Protein AF-S9SHY4-F1 (afdb_monomer_lite)

Sequence (73 aa):
MTRKELYENKLQMDYFSDNYIRFEEDFQKCSAMNVPLTFLIDDILRTMAMNQKNYFVLNKENAKDGGILTPKS

pLDDT: mean 74.11, std 11.59, range [46.47, 86.62]

Foldseek 3Di:
DDPVVVCVPPLPDPCPDPLVVVLQVLCVQFFPDPDRCVVCSSVQVVVCVVVVHQKDWDDPVGTPPRDIGGRDD

Secondary structure (DSSP, 8-state):
--HHHHHHTT----TTSHHHHHHHHHHHHHB--SS-GGGTHHHHHHHHHHTT-S-EE--TTTBSS-PEE----

Structure (mmCIF, N/CA/C/O backbone):
data_AF-S9SHY4-F1
#
_entry.id   AF-S9SHY4-F1
#
loop_
_atom_site.group_PDB
_atom_site.id
_atom_site.type_symbol
_atom_site.label_atom_id
_atom_site.label_alt_id
_atom_site.label_comp_id
_atom_site.label_asym_id
_atom_site.label_entity_id
_atom_site.label_seq_id
_atom_site.pdbx_PDB_ins_code
_atom_site.Cartn_x
_atom_site.Cartn_y
_atom_site.Cartn_z
_atom_site.occupancy
_atom_site.B_iso_or_equiv
_atom_site.auth_seq_id
_atom_site.auth_comp_id
_atom_site.auth_asym_id
_atom_site.auth_atom_id
_atom_site.pdbx_PDB_model_num
ATOM 1 N N . MET A 1 1 ? -23.421 -1.734 16.280 1.00 49.75 1 MET A N 1
ATOM 2 C CA . MET A 1 1 ? -22.453 -1.468 15.202 1.00 49.75 1 MET A CA 1
ATOM 3 C C . MET A 1 1 ? -22.247 -2.733 14.399 1.00 49.75 1 MET A C 1
ATOM 5 O O . MET A 1 1 ? -21.684 -3.700 14.903 1.00 49.75 1 MET A O 1
ATOM 9 N N . THR A 1 2 ? -22.772 -2.758 13.182 1.00 57.16 2 THR A N 1
ATOM 10 C CA . THR A 1 2 ? -22.509 -3.835 12.227 1.00 57.16 2 THR A CA 1
ATOM 11 C C . THR A 1 2 ? -21.112 -3.663 11.632 1.00 57.16 2 THR A C 1
ATOM 13 O O . THR A 1 2 ? -20.582 -2.556 11.570 1.00 57.16 2 THR A O 1
ATOM 16 N N . ARG A 1 3 ? -20.494 -4.758 11.166 1.00 55.97 3 ARG A N 1
ATOM 17 C CA . ARG A 1 3 ? -19.191 -4.705 10.473 1.00 55.97 3 ARG A CA 1
ATOM 18 C C . ARG A 1 3 ? -19.191 -3.657 9.351 1.00 55.97 3 ARG A C 1
ATOM 20 O O . ARG A 1 3 ? -18.214 -2.945 9.193 1.00 55.97 3 ARG A O 1
ATOM 27 N N . LYS A 1 4 ? -20.318 -3.516 8.646 1.00 53.94 4 LYS A N 1
ATOM 28 C CA . LYS A 1 4 ? -20.523 -2.548 7.563 1.00 53.94 4 LYS A CA 1
ATOM 29 C C . LYS A 1 4 ? -20.397 -1.087 8.031 1.00 53.94 4 LYS A C 1
ATOM 31 O O . LYS A 1 4 ? -19.669 -0.324 7.411 1.00 53.94 4 LYS A O 1
ATOM 36 N N . GLU A 1 5 ? -20.990 -0.739 9.175 1.00 58.19 5 GLU A N 1
ATOM 37 C CA . GLU A 1 5 ? -20.910 0.612 9.769 1.00 58.19 5 GLU A CA 1
ATOM 38 C C . GLU A 1 5 ? -19.497 0.982 10.248 1.00 58.19 5 GLU A C 1
ATOM 40 O O . GLU A 1 5 ? -19.132 2.156 10.256 1.00 58.19 5 GLU A O 1
ATOM 45 N N . LEU A 1 6 ? -18.683 -0.010 10.634 1.00 56.28 6 LEU A N 1
ATOM 46 C CA . LEU A 1 6 ? -17.286 0.209 11.021 1.00 56.28 6 LEU A CA 1
ATOM 47 C C . LEU A 1 6 ? -16.405 0.559 9.809 1.00 56.28 6 LEU A C 1
ATOM 49 O O . LEU A 1 6 ? -15.431 1.289 9.966 1.00 56.28 6 LEU A O 1
ATOM 53 N N . TYR A 1 7 ? -16.745 0.036 8.624 1.00 55.31 7 TYR A N 1
ATOM 54 C CA . TYR A 1 7 ? -15.997 0.242 7.382 1.00 55.31 7 TYR A CA 1
ATOM 55 C C . TYR A 1 7 ? -16.424 1.510 6.635 1.00 55.31 7 TYR A C 1
ATOM 57 O O . TYR A 1 7 ? -15.553 2.239 6.171 1.00 55.31 7 TYR A O 1
ATOM 65 N N . GLU A 1 8 ? -17.727 1.816 6.575 1.00 53.97 8 GLU A N 1
ATOM 66 C CA . GLU A 1 8 ? -18.257 2.968 5.817 1.00 53.97 8 GLU A CA 1
ATOM 67 C C . GLU A 1 8 ? -17.737 4.332 6.313 1.00 53.97 8 GLU A C 1
ATOM 69 O O . GLU A 1 8 ? -17.665 5.269 5.525 1.00 53.97 8 GLU A O 1
ATOM 74 N N . ASN A 1 9 ? -17.311 4.443 7.580 1.00 54.88 9 ASN A N 1
ATOM 75 C CA . ASN A 1 9 ? -16.845 5.709 8.165 1.00 54.88 9 ASN A CA 1
ATOM 76 C C . ASN A 1 9 ? -15.355 5.751 8.556 1.00 54.88 9 ASN A C 1
ATOM 78 O O . ASN A 1 9 ? -14.861 6.825 8.884 1.00 54.88 9 ASN A O 1
ATOM 82 N N . LYS A 1 10 ? -14.623 4.624 8.563 1.00 55.16 10 LYS A N 1
ATOM 83 C CA . LYS A 1 10 ? -13.212 4.588 9.025 1.00 55.16 10 LYS A CA 1
ATOM 84 C C . LYS A 1 10 ? -12.174 4.370 7.929 1.00 55.16 10 LYS A C 1
ATOM 86 O O . LYS A 1 10 ? -10.992 4.552 8.194 1.00 55.16 10 LYS A O 1
ATOM 91 N N . LEU A 1 11 ? -12.593 3.949 6.738 1.00 61.69 11 LEU A N 1
ATOM 92 C CA . LEU A 1 11 ? -11.685 3.659 5.625 1.00 61.69 11 LEU A CA 1
ATOM 93 C C . LEU A 1 11 ? -11.556 4.809 4.621 1.00 61.69 11 LEU A C 1
ATOM 95 O O . LEU A 1 11 ? -10.919 4.636 3.588 1.00 61.69 11 LEU A O 1
ATOM 99 N N . GLN A 1 12 ? -12.155 5.968 4.902 1.00 63.53 12 GLN A N 1
ATOM 100 C CA . GLN A 1 12 ? -11.951 7.155 4.080 1.00 63.53 12 GLN A CA 1
ATOM 101 C C . GLN A 1 12 ? -10.515 7.647 4.285 1.00 63.53 12 GLN A C 1
ATOM 103 O O . GLN A 1 12 ? -10.213 8.329 5.262 1.00 63.53 12 GLN A O 1
ATOM 108 N N . MET A 1 13 ? -9.621 7.237 3.387 1.00 67.88 13 MET A N 1
ATOM 109 C CA . MET A 1 13 ? -8.287 7.811 3.278 1.00 67.88 13 MET A CA 1
ATOM 110 C C . MET A 1 13 ? -8.402 9.179 2.617 1.00 67.88 13 MET A C 1
ATOM 112 O O . MET A 1 13 ? -8.974 9.316 1.536 1.00 67.88 13 MET A O 1
ATOM 116 N N . ASP A 1 14 ? -7.839 10.188 3.269 1.00 74.69 14 ASP A N 1
ATOM 117 C CA . ASP A 1 14 ? -7.614 11.471 2.627 1.00 74.69 14 ASP A CA 1
ATOM 118 C C . ASP A 1 14 ? -6.451 11.315 1.641 1.00 74.69 14 ASP A C 1
ATOM 120 O O . ASP A 1 14 ? -5.284 11.241 2.039 1.00 74.69 14 ASP A O 1
ATOM 124 N N . TYR A 1 15 ? -6.783 11.238 0.352 1.00 72.69 15 TYR A N 1
ATOM 125 C CA . TYR A 1 15 ? -5.820 11.127 -0.746 1.00 72.69 15 TYR A CA 1
ATOM 126 C C . TYR A 1 15 ? -4.844 12.311 -0.811 1.00 72.69 15 TYR A C 1
ATOM 128 O O . TYR A 1 15 ? -3.780 12.190 -1.412 1.00 72.69 15 TYR A O 1
ATOM 136 N N . PHE A 1 16 ? -5.184 13.442 -0.186 1.00 77.19 16 PHE A N 1
ATOM 137 C CA . PHE A 1 16 ? -4.326 14.624 -0.105 1.00 77.19 16 PHE A CA 1
ATOM 138 C C . PHE A 1 16 ? -3.506 14.684 1.186 1.00 77.19 16 PHE A C 1
ATOM 140 O O . PHE A 1 16 ? -2.726 15.618 1.369 1.00 77.19 16 PHE A O 1
ATOM 147 N N . SER A 1 17 ? -3.652 13.706 2.082 1.00 81.69 17 SER A N 1
ATOM 148 C CA . SER A 1 17 ? -2.849 13.647 3.299 1.00 81.69 17 SER A CA 1
ATOM 149 C C . SER A 1 17 ? -1.410 13.217 3.009 1.00 81.69 17 SER A C 1
ATOM 151 O O . SER A 1 17 ? -1.150 12.330 2.191 1.00 81.69 17 SER A O 1
ATOM 153 N N . ASP A 1 18 ? -0.465 13.773 3.770 1.00 83.06 18 A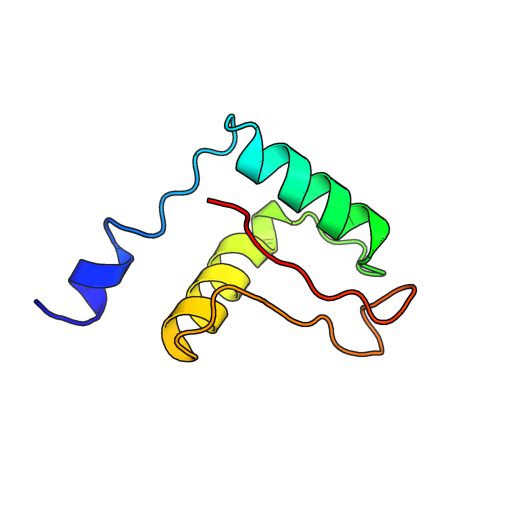SP A N 1
ATOM 154 C CA . ASP A 1 18 ? 0.947 13.367 3.729 1.00 83.06 18 ASP A 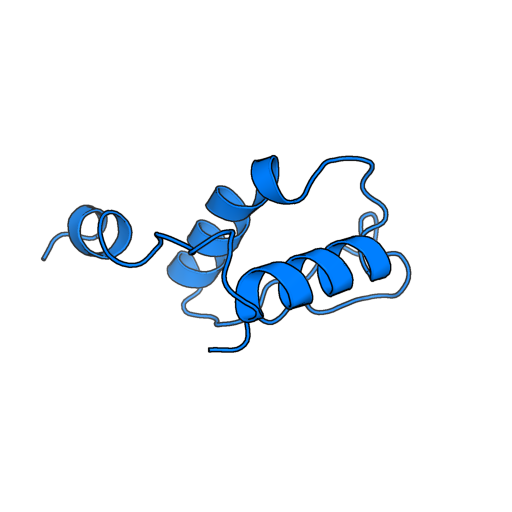CA 1
ATOM 155 C C . ASP A 1 18 ? 1.130 11.864 4.003 1.00 83.06 18 ASP A C 1
ATOM 157 O O . ASP A 1 18 ? 2.054 11.233 3.487 1.00 83.06 18 ASP A O 1
ATOM 161 N N . ASN A 1 19 ? 0.237 11.275 4.804 1.00 79.50 19 ASN A N 1
ATOM 162 C CA . ASN A 1 19 ? 0.241 9.848 5.112 1.00 79.50 19 ASN A CA 1
ATOM 163 C C . ASN A 1 19 ? -0.074 9.002 3.875 1.00 79.50 19 ASN A C 1
ATOM 165 O O . ASN A 1 19 ? 0.628 8.020 3.626 1.00 79.50 19 ASN A O 1
ATOM 169 N N . TYR A 1 20 ? -1.087 9.389 3.090 1.00 82.75 20 TYR A N 1
ATOM 170 C CA . TYR A 1 20 ? -1.400 8.713 1.832 1.00 82.75 20 TYR A CA 1
ATOM 171 C C . TYR A 1 20 ? -0.253 8.871 0.831 1.00 82.75 20 TYR A C 1
ATOM 173 O O . TYR A 1 20 ? 0.189 7.872 0.273 1.00 82.75 20 TYR A O 1
ATOM 181 N N . ILE A 1 21 ? 0.283 10.085 0.661 1.00 84.81 21 ILE A N 1
ATOM 182 C CA . ILE A 1 21 ? 1.380 10.351 -0.286 1.00 84.81 21 ILE A CA 1
ATOM 183 C C . ILE A 1 21 ? 2.601 9.480 0.036 1.00 84.81 21 ILE A C 1
ATOM 185 O O . ILE A 1 21 ? 3.145 8.817 -0.843 1.00 84.81 21 ILE A O 1
ATOM 189 N N . ARG A 1 22 ? 3.005 9.407 1.311 1.00 85.38 22 ARG A N 1
ATOM 190 C CA . ARG A 1 22 ? 4.118 8.542 1.741 1.00 85.38 22 ARG A CA 1
ATOM 191 C C . ARG A 1 22 ? 3.825 7.067 1.507 1.00 85.38 22 ARG A C 1
ATOM 193 O O . ARG A 1 22 ? 4.695 6.336 1.045 1.00 85.38 22 ARG A O 1
ATOM 200 N N . PHE A 1 23 ? 2.607 6.632 1.812 1.00 83.69 23 PHE A N 1
ATOM 201 C CA . PHE A 1 23 ? 2.196 5.252 1.594 1.00 83.69 23 PHE A CA 1
ATOM 202 C C . PHE A 1 23 ? 2.177 4.887 0.101 1.00 83.69 23 PHE A C 1
ATOM 204 O O . PHE A 1 23 ? 2.588 3.788 -0.267 1.00 83.69 23 PHE A O 1
ATOM 211 N N . GLU A 1 24 ? 1.767 5.811 -0.768 1.00 85.62 24 GLU A N 1
ATOM 212 C CA . GLU A 1 24 ? 1.818 5.654 -2.220 1.00 85.62 24 GLU A CA 1
ATOM 213 C C . GLU A 1 24 ? 3.256 5.603 -2.740 1.00 85.62 24 GLU A C 1
ATOM 215 O O . GLU A 1 24 ? 3.584 4.716 -3.527 1.00 85.62 24 GLU A O 1
ATOM 220 N N . GLU A 1 25 ? 4.142 6.478 -2.262 1.00 86.62 25 GLU A N 1
ATOM 221 C CA . GLU A 1 25 ? 5.564 6.414 -2.602 1.00 86.62 25 GLU A CA 1
ATOM 222 C C . GLU A 1 25 ? 6.202 5.084 -2.187 1.00 86.62 25 GLU A C 1
ATOM 224 O O . GLU A 1 25 ? 6.937 4.476 -2.970 1.00 86.62 25 GLU A O 1
ATOM 229 N N . ASP A 1 26 ? 5.928 4.625 -0.965 1.00 84.88 26 ASP A N 1
ATOM 230 C CA . ASP A 1 26 ? 6.431 3.352 -0.451 1.00 84.88 26 ASP A CA 1
ATOM 231 C C . ASP A 1 26 ? 5.864 2.181 -1.261 1.00 84.88 26 ASP A C 1
ATOM 233 O O . ASP A 1 26 ? 6.602 1.267 -1.638 1.00 84.88 26 ASP A O 1
ATOM 237 N N . PHE A 1 27 ? 4.580 2.241 -1.629 1.00 85.12 27 PHE A N 1
ATOM 238 C CA . PHE A 1 27 ? 3.973 1.271 -2.532 1.00 85.12 27 PHE A CA 1
ATOM 239 C C . PHE A 1 27 ? 4.679 1.250 -3.886 1.00 85.12 27 PHE A C 1
ATOM 241 O O . PHE A 1 27 ? 5.055 0.179 -4.339 1.00 85.12 27 PHE A O 1
ATOM 248 N N . GLN A 1 28 ? 4.930 2.392 -4.526 1.00 82.94 28 GLN A N 1
ATOM 249 C CA . GLN A 1 28 ? 5.594 2.438 -5.837 1.00 82.94 28 GLN A CA 1
ATOM 250 C C . GLN A 1 28 ? 7.052 1.945 -5.789 1.00 82.94 28 GLN A C 1
ATOM 252 O O . GLN A 1 28 ? 7.535 1.294 -6.726 1.00 82.94 28 GLN A O 1
ATOM 257 N N . LYS A 1 29 ? 7.756 2.212 -4.681 1.00 84.56 29 LYS A N 1
ATOM 258 C CA . LYS A 1 29 ? 9.127 1.730 -4.449 1.00 84.56 29 LYS A CA 1
ATOM 259 C C . LYS A 1 29 ? 9.162 0.219 -4.224 1.00 84.56 29 LYS A C 1
ATOM 261 O O . LYS A 1 29 ? 10.004 -0.459 -4.809 1.00 84.56 29 LYS A O 1
ATOM 266 N N . CYS A 1 30 ? 8.249 -0.316 -3.414 1.00 79.81 30 CYS A N 1
ATOM 267 C CA . CYS A 1 30 ? 8.236 -1.729 -3.035 1.00 79.81 30 CYS A CA 1
ATOM 268 C C . CYS A 1 30 ? 7.474 -2.630 -4.015 1.00 79.81 30 CYS A C 1
ATOM 270 O O . CYS A 1 30 ? 7.768 -3.822 -4.081 1.00 79.81 30 CYS A O 1
ATOM 272 N N . SER A 1 31 ? 6.510 -2.096 -4.763 1.00 82.50 31 SER A N 1
ATOM 273 C CA . SER A 1 31 ? 5.640 -2.854 -5.661 1.00 82.50 31 SER A CA 1
ATOM 274 C C . SER A 1 31 ? 6.266 -3.030 -7.041 1.00 82.50 31 SER A C 1
ATOM 276 O O . SER A 1 31 ? 6.755 -2.082 -7.661 1.00 82.50 31 SER A O 1
ATOM 278 N N . ALA A 1 32 ? 6.223 -4.263 -7.537 1.00 83.06 32 ALA A N 1
ATOM 279 C CA . ALA A 1 32 ? 6.523 -4.625 -8.919 1.00 83.06 32 ALA A CA 1
ATOM 280 C C . ALA A 1 32 ? 5.288 -4.513 -9.833 1.00 83.06 32 ALA A C 1
ATOM 282 O O . ALA A 1 32 ? 5.393 -4.736 -11.038 1.00 83.06 32 ALA A O 1
ATOM 283 N N . MET A 1 33 ? 4.120 -4.174 -9.278 1.00 82.38 33 MET A N 1
ATOM 284 C CA . MET A 1 33 ? 2.875 -4.080 -10.037 1.00 82.38 33 MET A CA 1
ATOM 285 C C . MET A 1 33 ? 2.841 -2.811 -10.885 1.00 82.38 33 MET A C 1
ATOM 287 O O . MET A 1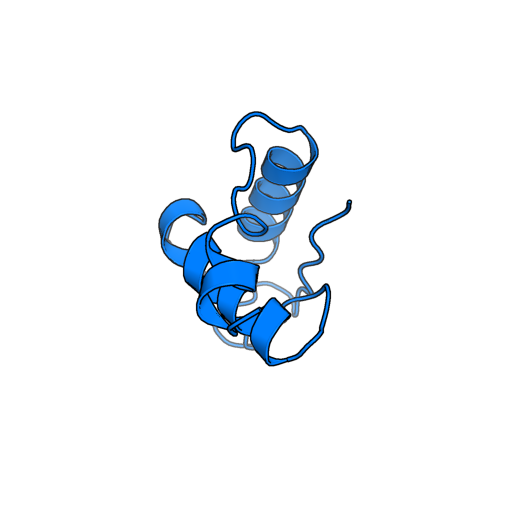 33 ? 3.125 -1.720 -10.401 1.00 82.38 33 MET A O 1
ATOM 291 N N . ASN A 1 34 ? 2.389 -2.944 -12.131 1.00 81.62 34 ASN A N 1
ATOM 292 C CA . ASN A 1 34 ? 2.118 -1.819 -13.029 1.00 81.62 34 ASN A CA 1
ATOM 293 C C . ASN A 1 34 ? 0.683 -1.277 -12.853 1.00 81.62 34 ASN A C 1
ATOM 295 O O . ASN A 1 34 ? 0.001 -0.963 -13.826 1.00 81.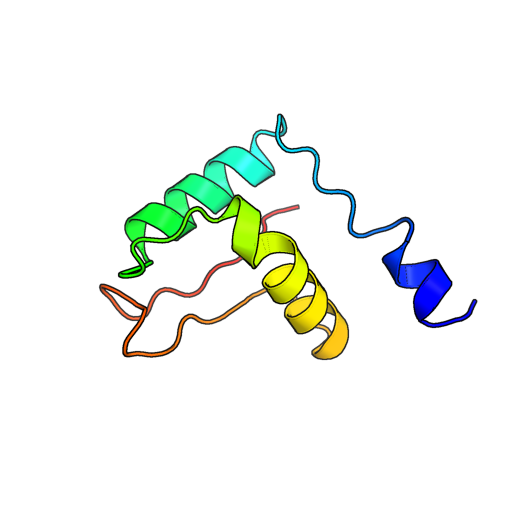62 34 ASN A O 1
ATOM 299 N N . VAL A 1 35 ? 0.186 -1.260 -11.613 1.00 83.50 35 VAL A N 1
ATOM 300 C CA . VAL A 1 35 ? -1.178 -0.835 -11.273 1.00 83.50 35 VAL A CA 1
ATOM 301 C C . VAL A 1 35 ? -1.091 0.281 -10.232 1.00 83.50 35 VAL A C 1
ATOM 303 O O . VAL A 1 35 ? -0.386 0.109 -9.234 1.00 83.50 35 VAL A O 1
ATOM 306 N N . PRO A 1 36 ? -1.781 1.418 -10.434 1.00 83.62 36 PRO A N 1
ATOM 307 C CA . PRO A 1 36 ? -1.826 2.485 -9.439 1.00 83.62 36 PRO A CA 1
ATOM 308 C C . PRO A 1 36 ? -2.412 2.010 -8.105 1.00 83.62 36 PRO A C 1
ATOM 310 O O . PRO A 1 36 ? -3.395 1.266 -8.081 1.00 83.62 36 PRO A O 1
ATOM 313 N N . LEU A 1 37 ? -1.835 2.481 -6.993 1.00 83.50 37 LEU A N 1
ATOM 314 C CA . LEU A 1 37 ? -2.285 2.133 -5.643 1.00 83.50 37 LEU A CA 1
ATOM 315 C C . LEU A 1 37 ? -3.766 2.471 -5.420 1.00 83.50 37 LEU A C 1
ATOM 317 O O . LEU A 1 37 ? -4.457 1.735 -4.723 1.00 83.50 37 LEU A O 1
ATOM 321 N N . THR A 1 38 ? -4.265 3.537 -6.044 1.00 82.94 38 THR A N 1
ATOM 322 C CA . THR A 1 38 ? -5.667 3.974 -5.966 1.00 82.94 38 THR A CA 1
ATOM 323 C C . THR A 1 38 ? -6.674 2.872 -6.297 1.00 82.94 38 THR A C 1
ATOM 325 O O . THR A 1 38 ? -7.754 2.850 -5.720 1.00 82.94 38 THR A O 1
ATOM 328 N N . PHE A 1 39 ? -6.328 1.921 -7.170 1.00 84.69 39 PHE A N 1
ATOM 329 C CA . PHE A 1 39 ? -7.201 0.787 -7.500 1.00 84.69 39 PHE A CA 1
ATOM 330 C C . PHE A 1 39 ? -7.168 -0.338 -6.464 1.00 84.69 39 PHE A C 1
ATOM 332 O O . PHE A 1 39 ? -8.063 -1.174 -6.437 1.00 84.69 39 PHE A O 1
ATOM 339 N N . LEU A 1 40 ? -6.119 -0.388 -5.647 1.00 85.56 40 LEU A N 1
ATOM 340 C CA . LEU A 1 40 ? -5.852 -1.473 -4.705 1.00 85.56 40 LEU A CA 1
ATOM 341 C C . LEU A 1 40 ? -6.062 -1.046 -3.253 1.00 85.56 40 LEU A C 1
ATOM 343 O O . LEU A 1 40 ? -6.118 -1.902 -2.370 1.00 85.56 40 LEU A O 1
ATOM 347 N N . ILE A 1 41 ? -6.156 0.257 -2.979 1.00 83.06 41 ILE A N 1
ATOM 348 C CA . ILE A 1 41 ? -6.172 0.760 -1.611 1.00 83.06 41 ILE A CA 1
ATOM 349 C C . ILE A 1 41 ? -7.394 0.278 -0.829 1.00 83.06 41 ILE A C 1
ATOM 351 O O . ILE A 1 41 ? -7.243 -0.118 0.325 1.00 83.06 41 ILE A O 1
ATOM 355 N N . ASP A 1 42 ? -8.563 0.194 -1.464 1.00 82.25 42 ASP A N 1
ATOM 356 C CA . ASP A 1 42 ? -9.776 -0.328 -0.830 1.00 82.25 42 ASP A CA 1
ATOM 357 C C . ASP A 1 42 ? -9.602 -1.791 -0.398 1.00 82.25 42 ASP A C 1
ATOM 359 O O . ASP A 1 42 ? -9.921 -2.155 0.737 1.00 82.25 42 ASP A O 1
ATOM 363 N N . ASP A 1 43 ? -9.019 -2.627 -1.260 1.00 85.06 43 ASP A N 1
ATOM 364 C CA . ASP A 1 43 ? -8.753 -4.037 -0.966 1.00 85.06 43 ASP A CA 1
ATOM 365 C C . ASP A 1 43 ? -7.661 -4.214 0.095 1.00 85.06 43 ASP A C 1
ATOM 367 O O . ASP A 1 43 ? -7.778 -5.075 0.977 1.00 85.06 43 ASP A O 1
ATOM 371 N N . ILE A 1 44 ? -6.618 -3.381 0.061 1.00 83.06 44 ILE A N 1
ATOM 372 C CA . ILE A 1 44 ? -5.536 -3.363 1.052 1.00 83.06 44 ILE A CA 1
ATOM 373 C C . ILE A 1 44 ? -6.089 -2.979 2.426 1.00 83.06 44 ILE A C 1
ATOM 375 O O . ILE A 1 44 ? -5.889 -3.710 3.401 1.00 83.06 44 ILE A O 1
ATOM 379 N N . LEU A 1 45 ? -6.832 -1.874 2.512 1.00 80.25 45 LEU A N 1
ATOM 380 C CA . LEU A 1 45 ? -7.443 -1.407 3.752 1.00 80.25 45 LEU A CA 1
ATOM 381 C C . LEU A 1 45 ? -8.474 -2.418 4.276 1.00 80.25 45 LEU A C 1
ATOM 383 O O . LEU A 1 45 ? -8.488 -2.723 5.472 1.00 80.25 45 LEU A O 1
ATOM 387 N N . ARG A 1 46 ? -9.290 -3.012 3.392 1.00 82.38 46 ARG A N 1
ATOM 388 C CA . ARG A 1 46 ? -10.242 -4.073 3.752 1.00 82.38 46 ARG A CA 1
ATOM 389 C C . ARG A 1 46 ? -9.522 -5.292 4.316 1.00 82.38 46 ARG A C 1
ATOM 391 O O . ARG A 1 46 ? -9.951 -5.834 5.332 1.00 82.38 46 ARG A O 1
ATOM 398 N N . THR A 1 47 ? -8.425 -5.712 3.695 1.00 84.06 47 THR A N 1
ATOM 399 C CA . THR A 1 47 ? -7.620 -6.857 4.142 1.00 84.06 47 THR A CA 1
ATOM 400 C C . THR A 1 47 ? -6.964 -6.591 5.494 1.00 84.06 47 THR A C 1
ATOM 402 O O . THR A 1 47 ? -7.021 -7.439 6.385 1.00 84.06 47 THR A O 1
ATOM 405 N N . MET A 1 48 ? -6.385 -5.406 5.684 1.00 82.56 48 MET A N 1
ATOM 406 C CA . MET A 1 48 ? -5.808 -4.970 6.958 1.00 82.56 48 MET A CA 1
ATOM 407 C C . MET A 1 48 ? -6.846 -4.982 8.078 1.00 82.56 48 MET A C 1
ATOM 409 O O . MET A 1 48 ? -6.619 -5.563 9.140 1.00 82.56 48 MET A O 1
ATOM 413 N N . ALA A 1 49 ? -8.030 -4.438 7.812 1.00 79.44 49 ALA A N 1
ATOM 414 C CA . ALA A 1 49 ? -9.091 -4.385 8.799 1.00 79.44 49 ALA A CA 1
ATOM 415 C C . ALA A 1 49 ? -9.711 -5.767 9.093 1.00 79.44 49 ALA A C 1
ATOM 417 O O . ALA A 1 49 ? -10.045 -6.050 10.243 1.00 79.44 49 ALA A O 1
ATOM 418 N N . MET A 1 50 ? -9.824 -6.653 8.095 1.00 81.00 50 MET A N 1
ATOM 419 C CA . MET A 1 50 ? -10.251 -8.050 8.290 1.00 81.00 50 MET A CA 1
ATOM 420 C C . MET A 1 50 ? -9.253 -8.842 9.137 1.00 81.00 50 MET A C 1
ATOM 422 O O . MET A 1 50 ? -9.655 -9.614 10.005 1.00 81.00 50 MET A O 1
ATOM 426 N N . ASN A 1 51 ? -7.958 -8.619 8.916 1.00 79.69 51 ASN A N 1
ATOM 427 C CA . ASN A 1 51 ? -6.888 -9.283 9.654 1.00 79.69 51 ASN A CA 1
ATOM 428 C C . ASN A 1 51 ? -6.541 -8.592 10.981 1.00 79.69 51 ASN A C 1
ATOM 430 O O . ASN A 1 51 ? -5.666 -9.079 11.693 1.00 79.69 51 ASN A O 1
ATOM 434 N N . GLN A 1 52 ? -7.192 -7.465 11.300 1.00 78.81 52 GLN A N 1
ATOM 435 C CA . GLN A 1 52 ? -6.885 -6.607 12.452 1.00 78.81 52 GLN A CA 1
ATOM 436 C C . GLN A 1 52 ? -5.396 -6.223 12.534 1.00 78.81 52 GLN A C 1
ATOM 438 O O . GLN A 1 52 ? -4.811 -6.139 13.612 1.00 78.81 52 GLN A O 1
ATOM 443 N N . LYS A 1 53 ? -4.772 -6.001 11.373 1.00 78.25 53 LYS A N 1
ATOM 444 C CA . LYS A 1 53 ? -3.370 -5.600 11.234 1.00 78.25 53 LYS A CA 1
ATOM 445 C C . LYS A 1 53 ? -3.302 -4.212 10.623 1.00 78.25 53 LYS A C 1
ATOM 447 O O . LYS A 1 53 ? -4.048 -3.902 9.707 1.00 78.25 53 LYS A O 1
ATOM 452 N N . ASN A 1 54 ? -2.364 -3.402 11.089 1.00 76.19 54 ASN A N 1
ATOM 453 C CA . ASN A 1 54 ? -2.048 -2.084 10.535 1.00 76.19 54 ASN A CA 1
ATOM 454 C C . ASN A 1 54 ? -0.951 -2.155 9.459 1.00 76.19 54 ASN A C 1
ATOM 456 O O . ASN A 1 54 ? -0.233 -1.186 9.242 1.00 76.19 54 ASN A O 1
ATOM 460 N N . TYR A 1 55 ? -0.756 -3.317 8.844 1.00 78.50 55 TYR A N 1
ATOM 461 C CA . TYR A 1 55 ? 0.238 -3.510 7.803 1.00 78.50 55 TYR A CA 1
ATOM 462 C C . TYR A 1 55 ? -0.272 -4.496 6.762 1.00 78.50 55 TYR A C 1
ATOM 464 O O . TYR A 1 55 ? -1.032 -5.421 7.067 1.00 78.50 55 TYR A O 1
ATOM 472 N N . PHE A 1 56 ? 0.196 -4.309 5.537 1.00 82.69 56 PHE A N 1
ATOM 473 C CA . PHE A 1 56 ? -0.056 -5.181 4.408 1.00 82.69 56 PHE A CA 1
ATOM 474 C C . PHE A 1 56 ? 1.279 -5.665 3.850 1.00 82.69 56 PHE A C 1
ATOM 476 O O . PHE A 1 56 ? 2.239 -4.907 3.745 1.00 82.69 56 PHE A O 1
ATOM 483 N N . VAL A 1 57 ? 1.359 -6.947 3.514 1.00 80.75 57 VAL A N 1
ATOM 484 C CA . VAL A 1 57 ? 2.582 -7.549 2.979 1.00 80.75 57 VAL A CA 1
ATOM 485 C C . VAL A 1 57 ? 2.354 -7.843 1.509 1.00 80.75 57 VAL A C 1
ATOM 487 O O . VAL A 1 57 ? 1.400 -8.540 1.161 1.00 80.75 57 VAL A O 1
ATOM 490 N N . LEU A 1 58 ? 3.229 -7.319 0.653 1.00 79.88 58 LEU A N 1
ATOM 491 C CA . LEU A 1 58 ? 3.242 -7.683 -0.757 1.00 79.88 58 LEU A CA 1
ATOM 492 C C . LEU A 1 58 ? 3.697 -9.141 -0.890 1.00 79.88 58 LEU A C 1
ATOM 494 O O . LEU A 1 58 ? 4.636 -9.579 -0.222 1.00 79.88 58 LEU A O 1
ATOM 498 N N . ASN A 1 59 ? 3.032 -9.911 -1.750 1.00 77.50 59 ASN A N 1
ATOM 499 C CA . ASN A 1 59 ? 3.518 -11.247 -2.084 1.00 77.50 59 ASN A CA 1
ATOM 500 C C . ASN A 1 59 ? 4.886 -11.135 -2.789 1.00 77.50 59 ASN A C 1
ATOM 502 O O . ASN A 1 59 ? 5.238 -10.105 -3.362 1.00 77.50 59 ASN A O 1
ATOM 506 N N . LYS A 1 60 ? 5.671 -12.214 -2.752 1.00 74.31 60 LYS A N 1
ATOM 507 C CA . LYS A 1 60 ? 7.038 -12.220 -3.293 1.00 74.31 60 LYS A CA 1
ATOM 508 C C . LYS A 1 60 ? 7.104 -11.844 -4.780 1.00 74.31 60 LYS A C 1
ATOM 510 O O . LYS A 1 60 ? 8.099 -11.290 -5.217 1.00 74.31 60 LYS A O 1
ATOM 515 N N . GLU A 1 61 ? 6.052 -12.143 -5.535 1.00 77.62 61 GLU A N 1
ATOM 516 C CA . GLU A 1 61 ? 5.956 -11.860 -6.971 1.00 77.62 61 GLU A CA 1
ATOM 517 C C . GLU A 1 61 ? 5.631 -10.389 -7.263 1.00 77.62 61 GLU A C 1
ATOM 519 O O . GLU A 1 61 ? 6.116 -9.842 -8.249 1.00 77.62 61 GLU A O 1
ATOM 524 N N . ASN A 1 62 ? 4.867 -9.726 -6.387 1.00 75.69 62 ASN A N 1
ATOM 525 C CA . ASN A 1 62 ? 4.522 -8.312 -6.536 1.00 75.69 62 ASN A CA 1
ATOM 526 C C . ASN A 1 62 ? 5.433 -7.390 -5.719 1.00 75.69 62 ASN A C 1
ATOM 528 O O . ASN A 1 62 ? 5.228 -6.179 -5.735 1.00 75.69 62 ASN A O 1
ATOM 532 N N . ALA A 1 63 ? 6.420 -7.928 -5.002 1.00 78.12 63 ALA A N 1
ATOM 533 C CA . ALA A 1 63 ? 7.392 -7.158 -4.241 1.00 78.12 63 ALA A CA 1
ATOM 534 C C . ALA A 1 63 ? 8.725 -7.100 -4.995 1.00 78.12 63 ALA A C 1
ATOM 536 O O . ALA A 1 63 ? 9.319 -8.136 -5.280 1.00 78.12 63 ALA A O 1
ATOM 537 N N . LYS A 1 64 ? 9.237 -5.894 -5.253 1.00 74.00 64 LYS A N 1
ATOM 538 C CA . LYS A 1 64 ? 10.583 -5.700 -5.810 1.00 74.00 64 LYS A CA 1
ATOM 539 C C . LYS A 1 64 ? 11.680 -6.182 -4.850 1.00 74.00 64 LYS A C 1
ATOM 541 O O . LYS A 1 64 ? 12.709 -6.634 -5.327 1.00 74.00 64 LYS A O 1
ATOM 546 N N . ASP A 1 65 ? 11.443 -6.115 -3.531 1.00 63.25 65 ASP A N 1
ATOM 547 C CA . ASP A 1 65 ? 12.451 -6.441 -2.501 1.00 63.25 65 ASP A CA 1
ATOM 548 C C . ASP A 1 65 ? 11.853 -6.929 -1.153 1.00 63.25 65 ASP A C 1
ATOM 550 O O . ASP A 1 65 ? 12.331 -6.609 -0.068 1.00 63.25 65 ASP A O 1
ATOM 554 N N . GLY A 1 66 ? 10.745 -7.686 -1.178 1.00 57.53 66 GLY A N 1
ATOM 555 C CA . GLY A 1 66 ? 10.117 -8.207 0.056 1.00 57.53 66 GLY A CA 1
ATOM 556 C C . GLY A 1 66 ? 9.493 -7.135 0.970 1.00 57.53 66 GLY A C 1
ATOM 557 O O . GLY A 1 66 ? 9.450 -7.304 2.188 1.00 57.53 66 GLY A O 1
ATOM 558 N N . GLY A 1 67 ? 9.029 -6.023 0.390 1.00 57.09 67 GLY A N 1
ATOM 559 C CA . GLY A 1 67 ? 8.546 -4.849 1.120 1.00 57.09 67 GLY A CA 1
ATOM 560 C C . GLY A 1 67 ? 7.268 -5.081 1.937 1.00 57.09 67 GLY A C 1
ATOM 561 O O . GLY A 1 67 ? 6.256 -5.570 1.429 1.00 57.09 67 GLY A O 1
ATOM 562 N N . ILE A 1 68 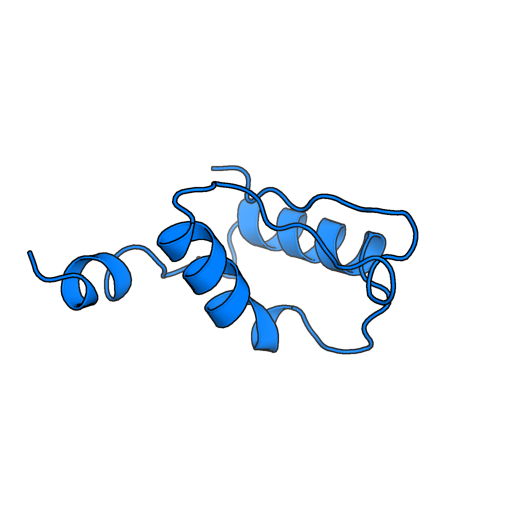? 7.313 -4.676 3.208 1.00 63.31 68 ILE A N 1
ATOM 563 C CA . ILE A 1 68 ? 6.153 -4.564 4.100 1.00 63.31 68 ILE A CA 1
ATOM 564 C C . ILE A 1 68 ? 5.622 -3.132 4.001 1.00 63.31 68 ILE A C 1
ATOM 566 O O .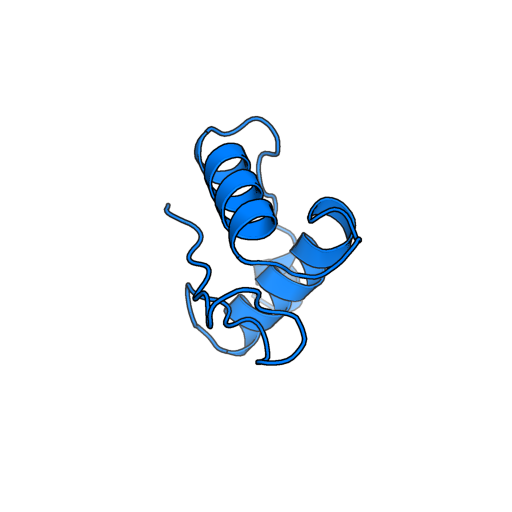 ILE A 1 68 ? 6.379 -2.182 4.182 1.00 63.31 68 ILE A O 1
ATOM 570 N N . LEU A 1 69 ? 4.323 -2.978 3.754 1.00 68.00 69 LEU A N 1
ATOM 571 C CA . LEU A 1 69 ? 3.650 -1.685 3.677 1.00 68.00 69 LEU A CA 1
ATOM 572 C C . LEU A 1 69 ? 2.919 -1.397 4.988 1.00 68.00 69 LEU A C 1
ATOM 574 O O . LEU A 1 69 ? 2.102 -2.198 5.444 1.00 68.00 69 LEU A O 1
ATOM 578 N N . THR A 1 70 ? 3.182 -0.240 5.589 1.00 58.81 70 THR A N 1
ATOM 579 C CA . THR A 1 70 ? 2.502 0.212 6.812 1.00 58.81 70 THR A CA 1
ATOM 580 C C . THR A 1 70 ? 1.875 1.582 6.569 1.00 58.81 70 THR A C 1
ATOM 582 O O . THR A 1 70 ? 2.630 2.530 6.341 1.00 58.81 70 THR A O 1
ATOM 585 N N . PRO A 1 71 ? 0.542 1.747 6.640 1.00 53.47 71 PRO A N 1
ATOM 586 C CA . PRO A 1 71 ? -0.059 3.070 6.705 1.00 53.47 71 PRO A CA 1
ATOM 587 C C . PRO A 1 71 ? 0.343 3.679 8.050 1.00 53.47 71 PRO A C 1
ATOM 589 O O . PRO A 1 71 ? -0.035 3.165 9.107 1.00 53.47 71 PRO A O 1
ATOM 592 N N . LYS A 1 72 ? 1.170 4.727 8.033 1.00 54.75 72 LYS A N 1
ATOM 593 C CA . LYS A 1 72 ? 1.437 5.493 9.252 1.00 54.75 72 LYS A CA 1
ATOM 594 C C . LYS A 1 72 ? 0.251 6.420 9.509 1.00 54.75 72 LYS A C 1
ATOM 596 O O . LYS A 1 72 ? -0.217 7.092 8.596 1.00 54.75 72 LYS A O 1
ATOM 601 N N . SER A 1 73 ? -0.244 6.353 10.742 1.00 46.47 73 SER A N 1
ATOM 602 C CA . SER A 1 73 ? -1.290 7.194 11.332 1.00 46.47 73 SER A CA 1
ATOM 603 C C . SER A 1 73 ? -0.836 8.634 11.487 1.00 46.47 73 SER A C 1
ATOM 605 O O . SER A 1 73 ? 0.307 8.797 11.974 1.00 46.47 73 SER A O 1
#

Organism: NCBI:txid1333865

Radius of gyration: 12.53 Å; chains: 1; bounding box: 35×27×28 Å

InterPro domains:
  IPR046004 Protein of unknown function DUF5960 [PF19385] (11-66)